Protein AF-A0A1X7UCL4-F1 (afdb_monomer)

Structure (mmCIF, N/CA/C/O backbone):
data_AF-A0A1X7UCL4-F1
#
_entry.id   AF-A0A1X7UCL4-F1
#
loop_
_atom_site.group_PDB
_atom_site.id
_atom_site.type_symbol
_atom_site.label_atom_id
_atom_site.label_alt_id
_atom_site.label_comp_id
_atom_site.label_asym_id
_atom_site.label_entity_id
_atom_site.label_seq_id
_atom_site.pdbx_PDB_ins_code
_atom_site.Cartn_x
_atom_site.Cartn_y
_atom_site.Cartn_z
_atom_site.occupancy
_atom_site.B_iso_or_equiv
_atom_site.auth_seq_id
_atom_site.auth_comp_id
_atom_site.auth_asym_id
_atom_site.auth_atom_id
_atom_site.pdbx_PDB_model_num
ATOM 1 N N . MET A 1 1 ? -9.781 -27.468 -53.531 1.00 42.19 1 MET A N 1
ATOM 2 C CA . MET A 1 1 ? -8.588 -27.253 -52.682 1.00 42.19 1 MET A CA 1
ATOM 3 C C . MET A 1 1 ? -8.145 -25.832 -52.987 1.00 42.19 1 MET A C 1
ATOM 5 O O . MET A 1 1 ? -8.004 -25.536 -54.157 1.00 42.19 1 MET A O 1
ATOM 9 N N . GLU A 1 2 ? -8.108 -24.863 -52.085 1.00 33.84 2 GLU A N 1
ATOM 10 C CA . GLU A 1 2 ? -7.738 -24.886 -50.672 1.00 33.84 2 GLU A CA 1
ATOM 11 C C . GLU A 1 2 ? -8.632 -23.912 -49.887 1.00 33.84 2 GLU A C 1
ATOM 13 O O . GLU A 1 2 ? -8.800 -22.755 -50.269 1.00 33.84 2 GLU A O 1
ATOM 18 N N . GLY A 1 3 ? -9.202 -24.381 -48.776 1.00 36.44 3 GLY A N 1
ATOM 19 C CA . GLY A 1 3 ? -9.757 -23.497 -47.760 1.00 36.44 3 GLY A CA 1
ATOM 20 C C . GLY A 1 3 ? -8.601 -22.910 -46.963 1.00 36.44 3 GLY A C 1
ATOM 21 O O . GLY A 1 3 ? -7.891 -23.644 -46.277 1.00 36.44 3 GLY A O 1
ATOM 22 N N . LYS A 1 4 ? -8.385 -21.597 -47.058 1.00 37.41 4 LYS A N 1
ATOM 23 C CA . LYS A 1 4 ? -7.458 -20.910 -46.158 1.00 37.41 4 LYS A CA 1
ATOM 24 C C . LYS A 1 4 ? -8.100 -20.855 -44.775 1.00 37.41 4 LYS A C 1
ATOM 26 O O . LYS A 1 4 ? -8.968 -20.027 -44.515 1.00 37.41 4 LYS A O 1
ATOM 31 N N . ALA A 1 5 ? -7.676 -21.776 -43.914 1.00 39.56 5 ALA A N 1
ATOM 32 C CA . ALA A 1 5 ? -7.917 -21.717 -42.484 1.00 39.56 5 ALA A CA 1
ATOM 33 C C . ALA A 1 5 ? -7.354 -20.390 -41.958 1.00 39.56 5 ALA A C 1
ATOM 35 O O . ALA A 1 5 ? -6.144 -20.155 -41.984 1.00 39.56 5 ALA A O 1
ATOM 36 N N . ASN A 1 6 ? -8.250 -19.508 -41.525 1.00 40.75 6 ASN A N 1
ATOM 37 C CA . ASN A 1 6 ? -7.895 -18.297 -40.807 1.00 40.75 6 ASN A CA 1
ATOM 38 C C . ASN A 1 6 ? -7.353 -18.757 -39.445 1.00 40.75 6 ASN A C 1
ATOM 40 O O . ASN A 1 6 ? -8.124 -19.161 -38.577 1.00 40.75 6 ASN A O 1
ATOM 44 N N . LYS A 1 7 ? -6.022 -18.815 -39.302 1.00 40.66 7 LYS A N 1
ATOM 45 C CA . LYS A 1 7 ? -5.361 -19.106 -38.025 1.00 40.66 7 LYS A CA 1
ATOM 46 C C . LYS A 1 7 ? -5.816 -18.046 -37.025 1.00 40.66 7 LYS A C 1
ATOM 48 O O . LYS A 1 7 ? -5.494 -16.872 -37.193 1.00 40.66 7 LYS A O 1
ATOM 53 N N . GLY A 1 8 ? -6.597 -18.472 -36.035 1.00 40.03 8 GLY A N 1
ATOM 54 C CA . GLY A 1 8 ? -7.017 -17.639 -34.920 1.00 40.03 8 GLY A CA 1
ATOM 55 C C . GLY A 1 8 ? -5.798 -17.000 -34.268 1.00 40.03 8 GLY A C 1
ATOM 56 O O . GLY A 1 8 ? -4.836 -17.682 -33.919 1.00 40.03 8 GLY A O 1
ATOM 57 N N . ASN A 1 9 ? -5.835 -15.676 -34.133 1.00 44.72 9 ASN A N 1
ATOM 58 C CA . ASN A 1 9 ? -4.972 -14.953 -33.210 1.00 44.72 9 ASN A CA 1
ATOM 59 C C . ASN A 1 9 ? -5.514 -15.177 -31.794 1.00 44.72 9 ASN A C 1
ATOM 61 O O . ASN A 1 9 ? -6.004 -14.244 -31.158 1.00 44.72 9 ASN A O 1
ATOM 65 N N . ASP A 1 10 ? -5.426 -16.411 -31.311 1.00 48.88 10 ASP A N 1
ATOM 66 C CA . ASP A 1 10 ? -5.610 -16.718 -29.899 1.00 48.88 10 ASP A CA 1
ATOM 67 C C . ASP A 1 10 ? -4.316 -16.294 -29.202 1.00 48.88 10 ASP A C 1
ATOM 69 O O . ASP A 1 10 ? -3.427 -17.094 -28.923 1.00 48.88 10 ASP A O 1
ATOM 73 N N . LYS A 1 11 ? -4.151 -14.976 -29.030 1.00 51.88 11 LYS A N 1
ATOM 74 C CA . LYS A 1 11 ? -3.138 -14.444 -28.121 1.00 51.88 11 LYS A CA 1
ATOM 75 C C . LYS A 1 11 ? -3.513 -14.964 -26.743 1.00 51.88 11 LYS A C 1
ATOM 77 O O . LYS A 1 11 ? -4.584 -14.624 -26.248 1.00 51.88 11 LYS A O 1
ATOM 82 N N . GLU A 1 12 ? -2.652 -15.823 -26.216 1.00 58.50 12 GLU A N 1
ATOM 83 C CA . GLU A 1 12 ? -2.774 -16.521 -24.942 1.00 58.50 12 GLU A CA 1
ATOM 84 C C . GLU A 1 12 ? -3.251 -15.536 -23.866 1.00 58.50 12 GLU A C 1
ATOM 86 O O . GLU A 1 12 ? -2.576 -14.558 -23.537 1.00 58.50 12 GLU A O 1
ATOM 91 N N . ILE A 1 13 ? -4.502 -15.715 -23.446 1.00 58.47 13 ILE A N 1
ATOM 92 C CA . ILE A 1 13 ? -5.116 -14.959 -22.359 1.00 58.47 13 ILE A CA 1
ATOM 93 C C . ILE A 1 13 ? -4.600 -15.613 -21.083 1.00 58.47 13 ILE A C 1
ATOM 95 O O . ILE A 1 13 ? -4.713 -16.834 -20.941 1.00 58.47 13 ILE A O 1
ATOM 99 N N . ASP A 1 14 ? -4.014 -14.832 -20.179 1.00 61.25 14 ASP A N 1
ATOM 100 C CA . ASP A 1 14 ? -3.536 -15.374 -18.913 1.00 61.25 14 ASP A CA 1
ATOM 101 C C . ASP A 1 14 ? -4.716 -15.883 -18.048 1.00 61.25 14 ASP A C 1
ATOM 103 O O . ASP A 1 14 ? -5.882 -15.570 -18.319 1.00 61.25 14 ASP A O 1
ATOM 107 N N . PRO A 1 15 ? -4.468 -16.679 -16.991 1.00 53.66 15 PRO A N 1
ATOM 108 C CA . PRO A 1 15 ? -5.531 -17.202 -16.126 1.00 53.66 15 PRO A CA 1
ATOM 109 C C . PRO A 1 15 ? -6.418 -16.128 -15.471 1.00 53.66 15 PRO A C 1
ATOM 111 O O . PRO A 1 15 ? -7.466 -16.461 -14.918 1.00 53.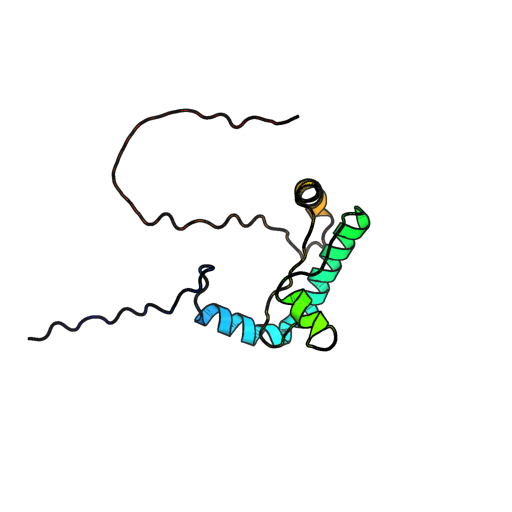66 15 PRO A O 1
ATOM 114 N N . PHE A 1 16 ? -6.008 -14.859 -15.529 1.00 59.09 16 PHE A N 1
ATOM 115 C CA . PHE A 1 16 ? -6.689 -13.701 -14.961 1.00 59.09 16 PHE A CA 1
ATOM 116 C C . PHE A 1 16 ? -7.432 -12.868 -16.017 1.00 59.09 16 PHE A C 1
ATOM 118 O O . PHE A 1 16 ? -8.082 -11.883 -15.671 1.00 59.09 16 PHE A O 1
ATOM 125 N N . GLY A 1 17 ? -7.414 -13.284 -17.287 1.00 59.41 17 GLY A N 1
ATOM 126 C CA . GLY A 1 17 ? -8.146 -12.625 -18.367 1.00 59.41 17 GLY A CA 1
ATOM 127 C C . GLY A 1 17 ? -7.368 -11.523 -19.088 1.00 59.41 17 GLY A C 1
ATOM 128 O O . GLY A 1 17 ? -7.949 -10.860 -19.949 1.00 59.41 17 GLY A O 1
ATOM 129 N N . THR A 1 18 ? -6.083 -11.330 -18.783 1.00 64.44 18 THR A N 1
ATOM 130 C CA . THR A 1 18 ? -5.251 -10.279 -19.388 1.00 64.44 18 THR A CA 1
ATOM 131 C C . THR A 1 18 ? -4.563 -10.813 -20.637 1.00 64.44 18 THR A C 1
ATOM 133 O O . THR A 1 18 ? -3.997 -11.908 -20.637 1.00 64.44 18 THR A O 1
ATOM 136 N N . LYS A 1 19 ? -4.581 -10.048 -21.735 1.00 73.69 19 LYS A N 1
ATOM 137 C CA . LYS A 1 19 ? -3.804 -10.425 -22.925 1.00 73.69 19 LYS A CA 1
ATOM 138 C C . LYS A 1 19 ? -2.333 -10.130 -22.665 1.00 73.69 19 LYS A C 1
ATOM 140 O O . LYS A 1 19 ? -1.995 -9.022 -22.259 1.00 73.69 19 LYS A O 1
ATOM 145 N N . GLU A 1 20 ? -1.434 -11.041 -23.026 1.00 68.81 20 GLU A N 1
ATOM 146 C CA . GLU A 1 20 ? 0.017 -10.828 -22.856 1.00 68.81 20 GLU A CA 1
ATOM 147 C C . GLU A 1 20 ? 0.542 -9.528 -23.497 1.00 68.81 20 GLU A C 1
ATOM 149 O O . GLU A 1 20 ? 1.464 -8.885 -22.996 1.00 68.81 20 GLU A O 1
ATOM 154 N N . SER A 1 21 ? -0.094 -9.055 -24.575 1.00 66.88 21 SER A N 1
ATOM 155 C CA . SER A 1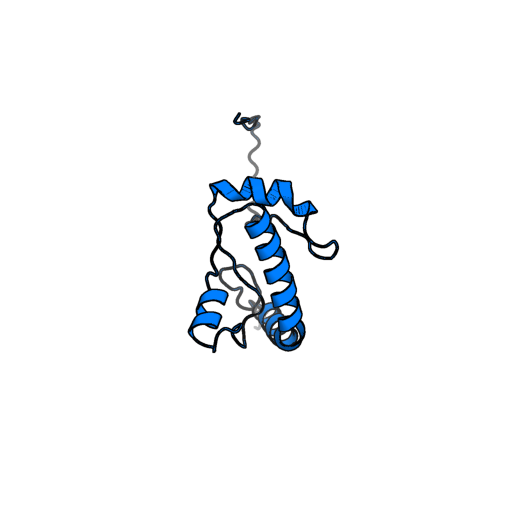 21 ? 0.245 -7.755 -25.164 1.00 66.88 21 SER A CA 1
ATOM 156 C C . SER A 1 21 ? -0.067 -6.557 -24.259 1.00 66.88 21 SER A C 1
ATOM 158 O O . SER A 1 21 ? 0.635 -5.557 -24.338 1.00 66.88 21 SER A O 1
ATOM 160 N N . GLU A 1 22 ? -1.101 -6.633 -23.421 1.00 73.88 22 GLU A N 1
ATOM 161 C CA . GLU A 1 22 ? -1.457 -5.579 -22.457 1.00 73.88 22 GLU A CA 1
ATOM 162 C C . GLU A 1 22 ? -0.472 -5.586 -21.286 1.00 73.88 22 GLU A C 1
ATOM 164 O O . GLU A 1 22 ? 0.060 -4.541 -20.918 1.00 73.88 22 GLU A O 1
ATOM 169 N N . LYS A 1 23 ? -0.122 -6.775 -20.787 1.00 69.69 23 LYS A N 1
ATOM 170 C CA . LYS A 1 23 ? 0.901 -6.954 -19.752 1.00 69.69 23 LYS A CA 1
ATOM 171 C C . LYS A 1 23 ? 2.258 -6.395 -20.176 1.00 69.69 23 LYS A C 1
ATOM 173 O O . LYS A 1 23 ? 2.902 -5.6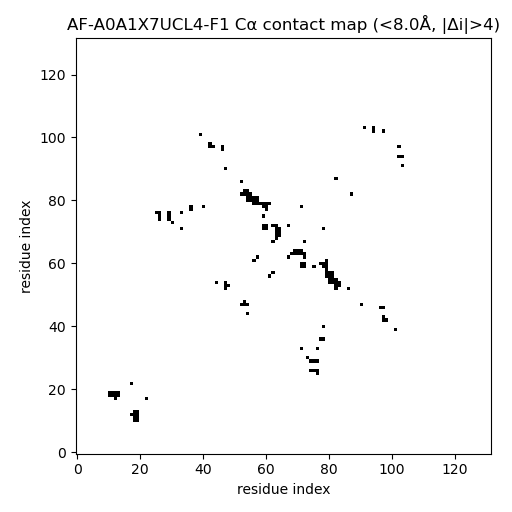74 -19.418 1.00 69.69 23 LYS A O 1
ATOM 178 N N . GLN A 1 24 ? 2.682 -6.662 -21.411 1.00 73.19 24 GLN A N 1
ATOM 179 C CA . GLN A 1 24 ? 3.952 -6.153 -21.928 1.00 73.19 24 GLN A CA 1
ATOM 180 C C . GLN A 1 24 ? 3.979 -4.617 -22.013 1.00 73.19 24 GLN A C 1
ATOM 182 O O . GLN A 1 24 ? 5.020 -4.018 -21.733 1.00 73.19 24 GLN A O 1
ATOM 187 N N . LEU A 1 25 ? 2.852 -3.985 -22.359 1.00 76.12 25 LEU A N 1
ATOM 188 C CA . LEU A 1 25 ? 2.710 -2.525 -22.353 1.00 76.12 25 LEU A CA 1
ATOM 189 C C . LEU A 1 25 ? 2.781 -1.967 -20.926 1.00 76.12 25 LEU A C 1
ATOM 191 O O . LEU A 1 25 ? 3.538 -1.031 -20.678 1.00 76.12 25 LEU A O 1
ATOM 195 N N . LEU A 1 26 ? 2.084 -2.596 -19.975 1.00 72.88 26 LEU A N 1
ATOM 196 C CA . LEU A 1 26 ? 2.118 -2.209 -18.560 1.00 72.88 26 LEU A CA 1
ATOM 197 C C . LEU A 1 26 ? 3.529 -2.316 -17.970 1.00 72.88 26 LEU A C 1
ATOM 199 O O . LEU A 1 26 ? 3.954 -1.439 -17.221 1.00 72.88 26 LEU A O 1
ATOM 203 N N . ILE A 1 27 ? 4.288 -3.348 -18.349 1.00 73.81 27 ILE A N 1
ATOM 204 C CA . ILE A 1 27 ? 5.690 -3.519 -17.944 1.00 73.81 27 ILE A CA 1
ATOM 205 C C . ILE A 1 27 ? 6.576 -2.411 -18.527 1.00 73.81 27 ILE A C 1
ATOM 207 O O . ILE A 1 27 ? 7.425 -1.873 -17.816 1.00 73.81 27 ILE A O 1
ATOM 211 N N . GLN A 1 28 ? 6.386 -2.045 -19.799 1.00 75.00 28 GLN A N 1
ATOM 212 C CA . GLN A 1 28 ? 7.148 -0.965 -20.436 1.00 75.00 28 GLN A CA 1
ATOM 213 C C . GLN A 1 28 ? 6.868 0.393 -19.781 1.00 75.00 28 GLN A C 1
ATOM 215 O O . GLN A 1 28 ? 7.799 1.147 -19.501 1.00 75.00 28 GLN A O 1
ATOM 220 N N . GLU A 1 29 ? 5.604 0.681 -19.474 1.00 76.44 29 GLU A N 1
ATOM 221 C CA . GLU A 1 29 ? 5.195 1.903 -18.777 1.00 76.44 29 GLU A CA 1
ATOM 222 C C . GLU A 1 29 ? 5.624 1.896 -17.298 1.00 76.44 29 GLU A C 1
ATOM 224 O O . GLU A 1 29 ? 5.881 2.940 -16.690 1.00 76.44 29 GLU A O 1
ATOM 229 N N . SER A 1 30 ? 5.779 0.701 -16.714 1.00 74.25 30 SER A N 1
ATOM 230 C CA . SER A 1 30 ? 6.040 0.525 -15.289 1.00 74.25 30 SER A CA 1
ATOM 231 C C . SER A 1 30 ? 7.297 1.239 -14.807 1.00 74.25 30 SER A C 1
ATOM 233 O O . SER A 1 30 ? 7.280 1.801 -13.713 1.00 74.25 30 SER A O 1
ATOM 235 N N . ALA A 1 31 ? 8.362 1.285 -15.609 1.00 74.88 31 ALA A N 1
ATOM 236 C CA . ALA A 1 31 ? 9.604 1.940 -15.202 1.00 74.88 31 ALA A CA 1
ATOM 237 C C . ALA A 1 31 ? 9.403 3.422 -14.832 1.00 74.88 31 ALA A C 1
ATOM 239 O O . ALA A 1 31 ? 9.990 3.886 -13.856 1.00 74.88 31 ALA A O 1
ATOM 240 N N . LEU A 1 32 ? 8.544 4.139 -15.565 1.00 83.06 32 LEU A N 1
ATOM 241 C CA . LEU A 1 32 ? 8.240 5.551 -15.312 1.00 83.06 32 LEU A CA 1
ATOM 242 C C . LEU A 1 32 ? 7.211 5.733 -14.192 1.00 83.06 32 LEU A C 1
ATOM 244 O O . LEU A 1 32 ? 7.279 6.705 -13.444 1.00 83.06 32 LEU A O 1
ATOM 248 N N . LEU A 1 33 ? 6.271 4.795 -14.060 1.00 87.56 33 LEU A N 1
ATOM 249 C CA . LEU A 1 33 ? 5.160 4.908 -13.114 1.00 87.56 33 LEU A CA 1
ATOM 250 C C . LEU A 1 33 ? 5.464 4.380 -11.709 1.00 87.56 33 LEU A C 1
ATOM 252 O O . LEU A 1 33 ? 4.705 4.639 -10.779 1.00 87.56 33 LEU A O 1
ATOM 256 N N . LYS A 1 34 ? 6.571 3.657 -11.516 1.00 88.56 34 LYS A N 1
ATOM 257 C CA . LYS A 1 34 ? 6.953 3.088 -10.212 1.00 88.56 34 LYS A CA 1
ATOM 258 C C . LYS A 1 34 ? 6.936 4.088 -9.051 1.00 88.56 34 LYS A C 1
ATOM 260 O O . LYS A 1 34 ? 6.342 3.739 -8.033 1.00 88.56 34 LYS A O 1
ATOM 265 N N . PRO A 1 35 ? 7.505 5.303 -9.165 1.00 89.75 35 PRO A N 1
ATOM 266 C CA . PRO A 1 35 ? 7.418 6.288 -8.088 1.00 89.75 35 PRO A CA 1
ATOM 267 C C . PRO A 1 35 ? 5.967 6.630 -7.721 1.00 89.75 35 PRO A C 1
ATOM 269 O O . PRO A 1 35 ? 5.612 6.597 -6.547 1.00 89.75 35 PRO A O 1
ATOM 272 N N . TYR A 1 36 ? 5.101 6.834 -8.717 1.00 90.88 36 TYR A N 1
ATOM 273 C CA . TYR A 1 36 ? 3.681 7.121 -8.495 1.00 90.88 36 TYR A CA 1
ATOM 274 C C . TYR A 1 36 ? 2.938 5.958 -7.827 1.00 90.88 36 TYR A C 1
ATOM 276 O O . TYR A 1 36 ? 2.066 6.182 -6.992 1.00 90.88 36 TYR A O 1
ATOM 284 N N . ARG A 1 37 ? 3.297 4.704 -8.122 1.00 91.44 37 ARG A N 1
ATOM 285 C CA . ARG A 1 37 ? 2.714 3.539 -7.430 1.00 91.44 37 ARG A CA 1
ATOM 286 C C . ARG A 1 37 ? 3.067 3.514 -5.951 1.00 91.44 37 ARG A C 1
ATOM 288 O O . ARG A 1 37 ? 2.204 3.222 -5.132 1.00 91.44 37 ARG A O 1
ATOM 295 N N . VAL A 1 38 ? 4.303 3.877 -5.611 1.00 92.62 38 VAL A N 1
ATOM 296 C CA . VAL A 1 38 ? 4.726 4.008 -4.211 1.00 92.62 38 VAL A CA 1
ATOM 297 C C . VAL A 1 38 ? 3.935 5.117 -3.511 1.00 92.62 38 VAL A C 1
ATOM 299 O O . VAL A 1 38 ? 3.531 4.934 -2.365 1.00 92.62 38 VAL A O 1
ATOM 302 N N . GLU A 1 39 ? 3.646 6.230 -4.191 1.00 94.25 39 GLU A N 1
ATOM 303 C CA . GLU A 1 39 ? 2.794 7.300 -3.648 1.00 94.25 39 GLU A CA 1
ATOM 304 C C . GLU A 1 39 ? 1.352 6.830 -3.403 1.00 94.25 39 GLU A C 1
ATOM 306 O O . GLU A 1 39 ? 0.802 7.068 -2.324 1.00 94.25 39 GLU A O 1
ATOM 311 N N . VAL A 1 40 ? 0.754 6.113 -4.361 1.00 95.44 40 VAL A N 1
ATOM 312 C CA . VAL A 1 40 ? -0.586 5.523 -4.206 1.00 95.44 40 VAL A CA 1
ATOM 313 C C . VAL A 1 40 ? -0.606 4.525 -3.048 1.00 95.44 40 VAL A C 1
ATOM 315 O O . VAL A 1 40 ? -1.477 4.600 -2.180 1.00 95.44 40 VAL A O 1
ATOM 318 N N . PHE A 1 41 ? 0.385 3.637 -2.983 1.00 96.19 41 PHE A N 1
ATOM 319 C CA . PHE A 1 41 ? 0.531 2.665 -1.905 1.00 96.19 41 PHE A CA 1
ATOM 320 C C . PHE A 1 41 ? 0.643 3.353 -0.537 1.00 96.19 41 PHE A C 1
ATOM 322 O O . PHE A 1 41 ? -0.066 2.993 0.403 1.00 96.19 41 PHE A O 1
ATOM 329 N N . ALA A 1 42 ? 1.469 4.399 -0.428 1.00 96.69 42 ALA A N 1
ATOM 330 C CA . ALA A 1 42 ? 1.616 5.179 0.7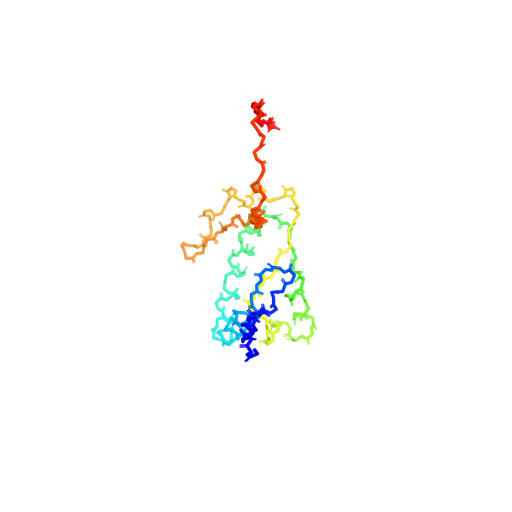96 1.00 96.69 42 ALA A CA 1
ATOM 331 C C . ALA A 1 42 ? 0.300 5.855 1.216 1.00 96.69 42 ALA A C 1
ATOM 333 O O . ALA A 1 42 ? -0.029 5.871 2.403 1.00 96.69 42 ALA A O 1
ATOM 334 N N . ALA A 1 43 ? -0.483 6.377 0.268 1.00 97.56 43 ALA A N 1
ATOM 335 C CA . ALA A 1 43 ? -1.788 6.967 0.558 1.00 97.56 43 ALA A CA 1
ATOM 336 C C . ALA A 1 43 ? -2.779 5.936 1.127 1.00 97.56 43 ALA A C 1
ATOM 338 O O . ALA A 1 43 ? -3.459 6.217 2.118 1.00 97.56 43 ALA A O 1
ATOM 339 N N . VAL A 1 44 ? -2.818 4.729 0.554 1.00 97.44 44 VAL A N 1
ATOM 340 C CA . VAL A 1 44 ? -3.654 3.628 1.054 1.00 97.44 44 VAL A CA 1
ATOM 341 C C . VAL A 1 44 ? -3.196 3.190 2.447 1.00 97.44 44 VAL A C 1
ATOM 343 O O . VAL A 1 44 ? -4.015 3.106 3.361 1.00 97.44 44 VAL A O 1
ATOM 346 N N . VAL A 1 45 ? -1.893 2.998 2.661 1.00 97.94 45 VAL A N 1
ATOM 347 C CA . VAL A 1 45 ? -1.332 2.647 3.977 1.00 97.94 45 VAL A CA 1
ATOM 348 C C . VAL A 1 45 ? -1.651 3.709 5.031 1.00 97.94 45 VAL A C 1
ATOM 350 O O . VAL A 1 45 ? -2.043 3.371 6.147 1.00 97.94 45 VAL A O 1
ATOM 353 N N . ASN A 1 46 ? -1.542 4.994 4.689 1.00 98.31 46 ASN A N 1
ATOM 354 C CA . ASN A 1 46 ? -1.889 6.087 5.596 1.00 98.31 46 ASN A CA 1
ATOM 355 C C . ASN A 1 46 ? -3.368 6.049 5.993 1.00 98.31 46 ASN A C 1
ATOM 357 O O . ASN A 1 46 ? -3.693 6.229 7.171 1.00 98.31 46 ASN A O 1
ATOM 361 N N . LEU A 1 47 ? -4.260 5.760 5.041 1.00 97.81 47 LEU A N 1
ATOM 362 C CA . LEU A 1 47 ? -5.675 5.553 5.321 1.00 97.81 47 LEU A CA 1
ATOM 363 C C . LEU A 1 47 ? -5.875 4.384 6.300 1.00 97.81 47 LEU A C 1
ATOM 365 O O . LEU A 1 47 ? -6.508 4.577 7.341 1.00 97.81 47 LEU A O 1
ATOM 369 N N . LEU A 1 48 ? -5.300 3.211 6.023 1.00 98.31 48 LEU A N 1
ATOM 370 C CA . LEU A 1 48 ? -5.422 2.025 6.883 1.00 98.31 48 LEU A CA 1
ATOM 371 C C . LEU A 1 48 ? -4.884 2.280 8.299 1.00 98.31 48 LEU A C 1
ATOM 373 O O . LEU A 1 48 ? -5.572 1.999 9.283 1.00 98.31 48 LEU A O 1
ATOM 377 N N . ASN A 1 49 ? -3.713 2.914 8.410 1.00 98.38 49 ASN A N 1
ATOM 378 C CA . ASN A 1 49 ? -3.104 3.288 9.687 1.00 98.38 49 ASN A CA 1
ATOM 379 C C . ASN A 1 49 ? -3.983 4.262 10.482 1.00 98.38 49 ASN A C 1
ATOM 381 O O . ASN A 1 49 ? -4.140 4.097 11.692 1.00 98.38 49 ASN A O 1
ATOM 385 N N . SER A 1 50 ? -4.606 5.246 9.820 1.00 98.00 50 SER A N 1
ATOM 386 C CA . SER A 1 50 ? -5.507 6.204 10.482 1.00 98.00 50 SER A CA 1
ATOM 387 C C . SER A 1 50 ? -6.735 5.536 11.113 1.00 98.00 50 SER A C 1
ATOM 389 O O . SER A 1 50 ? -7.275 6.031 12.103 1.00 98.00 50 SER A O 1
ATOM 391 N N . MET A 1 51 ? -7.151 4.391 10.566 1.00 97.69 51 MET A N 1
ATOM 392 C CA . MET A 1 51 ? -8.260 3.576 11.065 1.00 97.69 51 MET A CA 1
ATOM 393 C C . MET A 1 51 ? -7.800 2.456 12.006 1.00 97.69 51 MET A C 1
ATOM 395 O O . MET A 1 51 ? -8.642 1.740 12.539 1.00 97.69 51 MET A O 1
ATOM 399 N N . LYS A 1 52 ? -6.484 2.311 12.231 1.00 97.94 52 LYS A N 1
ATOM 400 C CA . LYS A 1 52 ? -5.864 1.205 12.981 1.00 97.94 52 LYS A CA 1
ATOM 401 C C . LYS A 1 52 ? -6.188 -0.182 12.404 1.00 97.94 52 LYS A C 1
ATOM 403 O O . LYS A 1 52 ? -6.225 -1.161 13.147 1.00 97.94 52 LYS A O 1
ATOM 408 N N . ILE A 1 53 ? -6.403 -0.263 11.091 1.00 98.25 53 ILE A N 1
ATOM 409 C CA . ILE A 1 53 ? -6.634 -1.526 10.382 1.00 98.25 53 ILE A CA 1
ATOM 410 C C . ILE A 1 53 ? -5.295 -2.236 10.191 1.00 98.25 53 ILE A C 1
ATOM 412 O O . ILE A 1 53 ? -4.302 -1.615 9.804 1.00 98.25 53 ILE A O 1
ATOM 416 N N . LYS A 1 54 ? -5.262 -3.540 10.479 1.00 97.94 54 LYS A N 1
ATOM 417 C CA . LYS A 1 54 ? -4.071 -4.366 10.254 1.00 97.94 54 LYS A CA 1
ATOM 418 C C . LYS A 1 54 ? -3.905 -4.617 8.760 1.00 97.94 54 LYS A C 1
ATOM 420 O O . LYS A 1 54 ? -4.864 -4.971 8.081 1.00 97.94 54 LYS A O 1
ATOM 425 N N . TRP A 1 55 ? -2.678 -4.482 8.279 1.00 98.19 55 TRP A N 1
ATOM 426 C CA . TRP A 1 55 ? -2.339 -4.704 6.881 1.00 98.19 55 TRP A CA 1
ATOM 427 C C . TRP A 1 55 ? -0.944 -5.311 6.743 1.00 98.19 55 TRP A C 1
ATOM 429 O O . TRP A 1 55 ? -0.129 -5.239 7.666 1.00 98.19 55 TRP A O 1
ATOM 439 N N . TRP A 1 56 ? -0.674 -5.916 5.591 1.00 98.25 56 TRP A N 1
ATOM 440 C CA . TRP A 1 56 ? 0.641 -6.435 5.219 1.00 98.25 56 TRP A CA 1
ATOM 441 C C . TRP A 1 56 ? 0.842 -6.319 3.707 1.00 98.25 56 TRP A C 1
ATOM 443 O O . TRP A 1 56 ? -0.123 -6.298 2.949 1.00 98.25 56 TRP A O 1
ATOM 453 N N . ILE A 1 57 ? 2.093 -6.249 3.256 1.00 97.50 57 ILE A N 1
ATOM 454 C CA . ILE A 1 57 ? 2.413 -6.434 1.833 1.00 97.50 57 ILE A CA 1
ATOM 455 C C . ILE A 1 57 ? 2.218 -7.905 1.456 1.00 97.50 57 ILE A C 1
ATOM 457 O O . ILE A 1 57 ? 2.581 -8.786 2.241 1.00 97.50 57 ILE A O 1
ATOM 461 N N . SER A 1 58 ? 1.670 -8.181 0.274 1.00 96.94 58 SER A N 1
ATOM 462 C CA . SER A 1 58 ? 1.427 -9.548 -0.207 1.00 96.94 58 SER A CA 1
ATOM 463 C C . SER A 1 58 ? 2.002 -9.786 -1.607 1.00 96.94 58 SER A C 1
ATOM 465 O O . SER A 1 58 ? 2.621 -8.896 -2.190 1.00 96.94 58 SER A O 1
ATOM 467 N N . ASP A 1 59 ? 1.885 -11.026 -2.086 1.00 95.25 59 ASP A N 1
ATOM 468 C CA . ASP A 1 59 ? 2.118 -11.434 -3.478 1.00 95.25 59 ASP A CA 1
ATOM 469 C C . ASP A 1 59 ? 3.424 -10.898 -4.106 1.00 95.25 59 ASP A C 1
ATOM 471 O O . ASP A 1 59 ? 4.513 -11.067 -3.533 1.00 95.25 59 ASP A O 1
ATOM 475 N N . GLY A 1 60 ? 3.345 -10.286 -5.294 1.00 94.44 60 GLY A N 1
ATOM 476 C CA . GLY A 1 60 ? 4.498 -9.760 -6.033 1.00 94.44 60 GLY A CA 1
ATOM 477 C C . GLY A 1 60 ? 5.223 -8.654 -5.270 1.00 94.44 60 GLY A C 1
ATOM 478 O O . GLY A 1 60 ? 6.459 -8.585 -5.270 1.00 94.44 60 GLY A O 1
ATOM 479 N N . THR A 1 61 ? 4.466 -7.874 -4.497 1.00 96.19 61 THR A N 1
ATOM 480 C CA . THR A 1 61 ? 4.987 -6.772 -3.681 1.00 96.19 61 THR A CA 1
ATOM 481 C C . THR A 1 61 ? 5.854 -7.261 -2.525 1.00 96.19 61 THR A C 1
ATOM 483 O O . THR A 1 61 ? 6.968 -6.763 -2.333 1.00 96.19 61 THR A O 1
ATOM 486 N N . LEU A 1 62 ? 5.404 -8.279 -1.784 1.00 97.31 62 LEU A N 1
ATOM 487 C CA . LEU A 1 62 ? 6.198 -8.909 -0.724 1.00 97.31 62 LEU A CA 1
ATOM 488 C C . LEU A 1 62 ? 7.456 -9.576 -1.292 1.00 97.31 62 LEU A C 1
ATOM 490 O O . LEU A 1 62 ? 8.548 -9.423 -0.738 1.00 97.31 62 LEU A O 1
ATOM 494 N N . LEU A 1 63 ? 7.325 -10.284 -2.418 1.00 96.56 63 LEU A N 1
ATOM 495 C CA . LEU A 1 63 ? 8.460 -10.933 -3.072 1.00 96.56 63 LEU A CA 1
ATOM 496 C C . LEU A 1 63 ? 9.504 -9.913 -3.548 1.00 96.56 63 LEU A C 1
ATOM 498 O O . LEU A 1 63 ? 10.704 -10.146 -3.385 1.00 96.56 63 LEU A O 1
ATOM 502 N N . GLY A 1 64 ? 9.066 -8.793 -4.126 1.00 94.88 64 GLY A N 1
ATOM 503 C CA . GLY A 1 64 ? 9.936 -7.686 -4.516 1.00 94.88 64 GLY A CA 1
ATOM 504 C C . GLY A 1 64 ? 10.675 -7.102 -3.322 1.00 94.88 64 GLY A C 1
ATOM 505 O O . GLY A 1 64 ? 11.904 -7.005 -3.346 1.00 94.88 64 GLY A O 1
ATOM 506 N N . TRP A 1 65 ? 9.948 -6.821 -2.239 1.00 95.75 65 TRP A N 1
ATOM 507 C CA . TRP A 1 65 ? 10.545 -6.295 -1.019 1.00 95.75 65 TRP A CA 1
ATOM 508 C C . TRP A 1 65 ? 11.649 -7.215 -0.474 1.00 95.75 65 TRP A C 1
ATOM 510 O O . TRP A 1 65 ? 12.753 -6.754 -0.179 1.00 95.75 65 TRP A O 1
ATOM 520 N N . TYR A 1 66 ? 11.380 -8.523 -0.409 1.00 97.06 66 TYR A N 1
ATOM 521 C CA . TYR A 1 66 ? 12.315 -9.517 0.121 1.00 97.06 66 TYR A CA 1
ATOM 522 C C . TYR A 1 66 ? 13.528 -9.758 -0.790 1.00 97.06 66 TYR A C 1
ATOM 524 O O . TYR A 1 66 ? 14.658 -9.845 -0.315 1.00 97.06 66 TYR A O 1
ATOM 532 N N . ARG A 1 67 ? 13.307 -9.882 -2.105 1.00 96.50 67 ARG A N 1
ATOM 533 C CA . ARG A 1 67 ? 14.334 -10.332 -3.061 1.00 96.50 67 ARG A CA 1
ATOM 534 C C . ARG A 1 67 ? 15.112 -9.194 -3.717 1.00 96.50 67 ARG A C 1
ATOM 536 O O . ARG A 1 67 ? 16.237 -9.413 -4.155 1.00 96.50 67 ARG A O 1
ATOM 543 N N . ASN A 1 68 ? 14.522 -8.006 -3.826 1.00 91.88 68 ASN A N 1
ATOM 544 C CA . ASN A 1 68 ? 15.042 -6.907 -4.637 1.00 91.88 68 ASN A CA 1
ATOM 545 C C . ASN A 1 68 ? 15.330 -5.656 -3.796 1.00 91.88 68 ASN A C 1
ATOM 547 O O . ASN A 1 68 ? 14.874 -4.567 -4.134 1.00 91.88 68 ASN A O 1
ATOM 551 N N . ASN A 1 69 ? 16.065 -5.802 -2.688 1.00 92.44 69 ASN A N 1
ATOM 552 C CA . ASN A 1 69 ? 16.473 -4.690 -1.817 1.00 92.44 69 ASN A CA 1
ATOM 553 C C . ASN A 1 69 ? 15.313 -3.738 -1.470 1.00 92.44 69 ASN A C 1
ATOM 555 O O . ASN A 1 69 ? 15.440 -2.526 -1.630 1.00 92.44 69 ASN A O 1
ATOM 559 N N . GLN A 1 70 ? 14.182 -4.288 -1.013 1.00 92.19 70 GLN A N 1
ATOM 560 C CA . GLN A 1 70 ? 13.034 -3.502 -0.543 1.00 92.19 70 GLN A CA 1
ATOM 561 C C . GLN A 1 70 ? 12.378 -2.662 -1.656 1.00 92.19 70 GLN A C 1
ATOM 563 O O . GLN A 1 70 ? 11.910 -1.553 -1.409 1.00 92.19 70 GLN A O 1
ATOM 568 N N . SER A 1 71 ? 12.331 -3.183 -2.889 1.00 91.25 71 SER A N 1
ATOM 569 C CA . SER A 1 71 ? 11.766 -2.475 -4.048 1.00 91.25 71 SER A CA 1
ATOM 570 C C . SER A 1 71 ? 10.838 -3.339 -4.908 1.00 91.25 71 SER A C 1
ATOM 572 O O . SER A 1 71 ? 10.888 -4.568 -4.876 1.00 91.25 71 SER A O 1
ATOM 574 N N . ILE A 1 72 ? 9.994 -2.681 -5.709 1.00 91.56 72 ILE A N 1
ATOM 575 C CA . ILE A 1 72 ? 9.080 -3.331 -6.662 1.00 91.56 72 ILE A CA 1
ATOM 576 C C . ILE A 1 72 ? 9.893 -4.107 -7.707 1.00 91.56 72 ILE A C 1
ATOM 578 O O . ILE A 1 72 ? 10.865 -3.579 -8.266 1.00 91.56 72 ILE A O 1
ATOM 582 N N . LEU A 1 73 ? 9.475 -5.337 -8.021 1.00 91.31 73 LEU A N 1
ATOM 583 C CA . LEU A 1 73 ? 10.141 -6.166 -9.028 1.00 91.31 73 LEU A CA 1
ATOM 584 C C . LEU A 1 73 ? 10.227 -5.434 -10.385 1.00 91.31 73 LEU A C 1
ATOM 586 O O . LEU A 1 73 ? 9.313 -4.697 -10.760 1.00 91.31 73 LEU A O 1
ATOM 590 N N . PRO A 1 74 ? 11.320 -5.588 -11.158 1.00 87.81 74 PRO A N 1
ATOM 591 C CA . PRO A 1 74 ? 11.516 -4.867 -12.421 1.00 87.81 74 PRO A CA 1
ATOM 592 C C . PRO A 1 74 ? 10.356 -4.995 -13.416 1.00 87.81 74 PRO A C 1
ATOM 594 O O . PRO A 1 74 ? 9.993 -4.007 -14.042 1.00 87.81 74 PRO A O 1
ATOM 597 N N . TYR A 1 75 ? 9.772 -6.187 -13.497 1.00 85.50 75 TYR A N 1
ATOM 598 C CA . TYR A 1 75 ? 8.704 -6.588 -14.418 1.00 85.50 75 TYR A CA 1
ATOM 599 C C . TYR A 1 75 ? 7.304 -6.537 -13.797 1.00 85.50 75 TYR A C 1
ATOM 601 O O . TYR A 1 75 ? 6.365 -7.080 -14.366 1.00 85.50 75 TYR A O 1
ATOM 609 N N . ASP A 1 76 ? 7.175 -5.922 -12.627 1.00 88.62 76 ASP A N 1
ATOM 610 C CA . ASP A 1 76 ? 5.914 -5.817 -11.908 1.00 88.62 76 ASP A CA 1
ATOM 611 C C . ASP A 1 76 ? 5.327 -4.413 -12.075 1.00 88.62 76 ASP A C 1
ATOM 613 O O . ASP A 1 76 ? 6.070 -3.430 -12.234 1.00 88.62 76 ASP A O 1
ATOM 617 N N . TYR A 1 77 ? 4.004 -4.322 -12.149 1.00 87.75 77 TYR A N 1
ATOM 618 C CA . TYR A 1 77 ? 3.291 -3.115 -12.583 1.00 87.75 77 TYR A CA 1
ATOM 619 C C . TYR A 1 77 ? 2.117 -2.733 -11.681 1.00 87.75 77 TYR A C 1
ATOM 621 O O . TYR A 1 77 ? 1.453 -1.729 -11.952 1.00 87.75 77 TYR A O 1
ATOM 629 N N . ASP A 1 78 ? 1.894 -3.463 -10.601 1.00 90.88 78 ASP A N 1
ATOM 630 C CA . ASP A 1 78 ? 0.953 -3.146 -9.539 1.00 90.88 78 ASP A CA 1
ATOM 631 C C . ASP A 1 78 ? 1.636 -3.274 -8.167 1.00 90.88 78 ASP A C 1
ATOM 633 O O . ASP A 1 78 ? 2.861 -3.402 -8.059 1.00 90.88 78 ASP A O 1
ATOM 637 N N . MET A 1 79 ? 0.853 -3.046 -7.114 1.00 93.81 79 MET A N 1
ATOM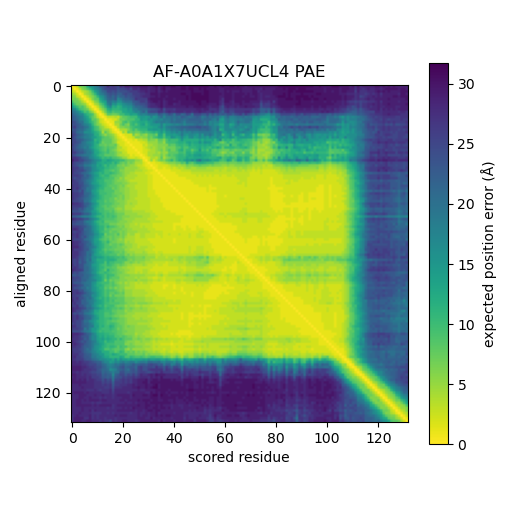 638 C CA . MET A 1 79 ? 1.266 -3.283 -5.740 1.00 93.81 79 MET A CA 1
ATOM 639 C C . MET A 1 79 ? 0.103 -3.884 -4.958 1.00 93.81 79 MET A C 1
ATOM 641 O O . MET A 1 79 ? -1.027 -3.405 -5.062 1.00 93.81 79 MET A O 1
ATOM 645 N N . ASP A 1 80 ? 0.410 -4.859 -4.112 1.00 95.50 80 ASP A N 1
ATOM 646 C CA . ASP A 1 80 ? -0.558 -5.657 -3.375 1.00 95.50 80 ASP A CA 1
ATOM 647 C C . ASP A 1 80 ? -0.482 -5.359 -1.880 1.00 95.50 80 ASP A C 1
ATOM 649 O O . ASP A 1 80 ? 0.595 -5.309 -1.267 1.00 95.50 80 ASP A O 1
ATOM 653 N N . ILE A 1 81 ? -1.657 -5.185 -1.280 1.00 97.00 81 ILE A N 1
ATOM 654 C CA . ILE A 1 81 ? -1.828 -5.020 0.158 1.00 97.00 81 ILE A CA 1
ATOM 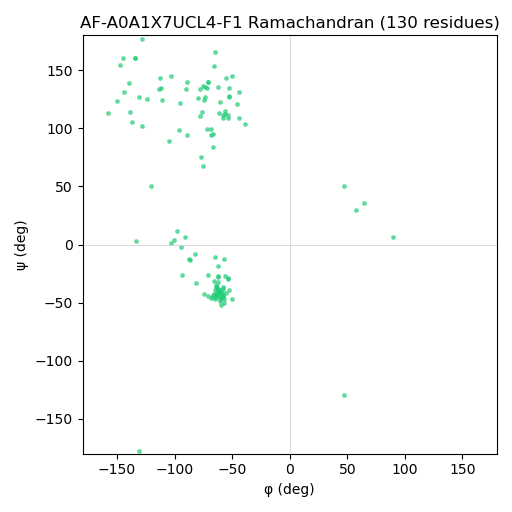655 C C . ILE A 1 81 ? -2.927 -5.955 0.654 1.00 97.00 81 ILE A C 1
ATOM 657 O O . ILE A 1 81 ? -4.048 -5.956 0.149 1.00 97.00 81 ILE A O 1
ATOM 661 N N . GLY A 1 82 ? -2.599 -6.743 1.672 1.00 96.62 82 GLY A N 1
ATOM 662 C CA . GLY A 1 82 ? -3.547 -7.577 2.392 1.00 96.62 82 GLY A CA 1
ATOM 663 C C . GLY A 1 82 ? -4.170 -6.821 3.561 1.00 96.62 82 GLY A C 1
ATOM 664 O O . GLY A 1 82 ? -3.481 -6.096 4.281 1.00 96.62 82 GLY A O 1
ATOM 665 N N . VAL A 1 83 ? -5.469 -7.029 3.763 1.00 97.38 83 VAL A N 1
ATOM 666 C CA . VAL A 1 83 ? -6.235 -6.618 4.948 1.00 97.38 83 VAL A CA 1
ATOM 667 C C . VAL A 1 83 ? -7.108 -7.788 5.401 1.00 97.38 83 VAL A C 1
ATOM 669 O O . VAL A 1 83 ? -7.361 -8.714 4.630 1.00 97.38 83 VAL A O 1
ATOM 672 N N . ILE A 1 84 ? -7.570 -7.764 6.649 1.00 97.19 84 ILE A N 1
ATOM 673 C CA . ILE A 1 84 ? -8.544 -8.749 7.134 1.00 97.19 84 ILE A CA 1
ATOM 674 C C . ILE A 1 84 ? -9.904 -8.472 6.480 1.00 97.19 84 ILE A C 1
ATOM 676 O O . ILE A 1 84 ? -10.302 -7.318 6.338 1.00 97.19 84 ILE A O 1
ATOM 680 N N . GLU A 1 85 ? -10.620 -9.525 6.085 1.00 95.81 85 GLU A N 1
ATOM 681 C CA . GLU A 1 85 ? -11.912 -9.414 5.391 1.00 95.81 85 GLU A CA 1
ATOM 682 C C . GLU A 1 85 ? -12.936 -8.581 6.179 1.00 95.81 85 GLU A C 1
ATOM 684 O O . GLU A 1 85 ? -13.583 -7.696 5.615 1.00 95.81 85 GLU A O 1
ATOM 689 N N . ASP A 1 86 ? -12.996 -8.782 7.497 1.00 97.19 86 ASP A N 1
ATOM 690 C CA . ASP A 1 86 ? -13.870 -8.042 8.415 1.00 97.19 86 ASP A CA 1
ATOM 691 C C . ASP A 1 86 ? -13.660 -6.515 8.350 1.00 97.19 86 ASP A C 1
ATOM 693 O O . ASP A 1 86 ? -14.587 -5.737 8.589 1.00 97.19 86 ASP A O 1
ATOM 697 N N . ASP A 1 87 ? -12.460 -6.065 7.970 1.00 97.25 87 ASP A N 1
ATOM 698 C CA . ASP A 1 87 ? -12.097 -4.650 7.891 1.00 97.25 87 ASP A CA 1
ATOM 699 C C . ASP A 1 87 ? -12.467 -4.003 6.537 1.00 97.25 87 ASP A C 1
ATOM 701 O O . ASP A 1 87 ? -12.505 -2.771 6.426 1.00 97.25 87 ASP A O 1
ATOM 705 N N . ILE A 1 88 ? -12.805 -4.785 5.501 1.00 94.19 88 ILE A N 1
ATOM 706 C CA . ILE A 1 88 ? -13.061 -4.278 4.136 1.00 94.19 88 ILE A CA 1
ATOM 707 C C . ILE A 1 88 ? -14.196 -3.246 4.114 1.00 94.19 88 ILE A C 1
ATOM 709 O O . ILE A 1 88 ? -14.101 -2.213 3.445 1.00 94.19 88 ILE A O 1
ATOM 713 N N . GLN A 1 89 ? -15.268 -3.478 4.876 1.00 95.25 89 GLN A N 1
ATOM 714 C CA . GLN A 1 89 ? -16.397 -2.543 4.941 1.00 95.25 89 GLN A CA 1
ATOM 715 C C . GLN A 1 89 ? -15.992 -1.192 5.541 1.00 95.25 89 GLN A C 1
ATOM 717 O O . GLN A 1 89 ? -16.467 -0.143 5.093 1.00 95.25 89 GLN A O 1
ATOM 722 N N . ALA A 1 90 ? -15.100 -1.195 6.534 1.00 96.81 90 ALA A N 1
ATOM 723 C CA . ALA A 1 90 ? -14.577 0.030 7.123 1.00 96.81 90 ALA A CA 1
ATOM 724 C C . ALA A 1 90 ? -13.723 0.801 6.108 1.00 96.81 90 ALA A C 1
ATOM 726 O O . ALA A 1 90 ? -13.915 2.012 5.954 1.00 96.81 90 ALA A O 1
ATOM 727 N N . VAL A 1 91 ? -12.861 0.106 5.358 1.00 96.31 91 VAL A N 1
ATOM 728 C CA . VAL A 1 91 ? -12.070 0.702 4.268 1.00 96.31 91 VAL A CA 1
ATOM 729 C C . VAL A 1 91 ? -12.986 1.350 3.231 1.00 96.31 91 VAL A C 1
ATOM 731 O O . VAL A 1 91 ? -12.835 2.534 2.923 1.00 96.31 91 VAL A O 1
ATOM 734 N N . TRP A 1 92 ? -14.002 0.623 2.757 1.00 95.69 92 TRP A N 1
ATOM 735 C CA . TRP A 1 92 ? -14.918 1.122 1.733 1.00 95.69 92 TRP A CA 1
ATOM 736 C C . TRP A 1 92 ? -15.684 2.370 2.182 1.00 95.69 92 TRP A C 1
ATOM 738 O O . TRP A 1 92 ? -15.777 3.351 1.438 1.00 95.69 92 TRP A O 1
ATOM 748 N N . LYS A 1 93 ? -16.202 2.382 3.417 1.00 96.69 93 LYS A N 1
ATOM 749 C CA . LYS A 1 93 ? -16.908 3.543 3.992 1.00 96.69 93 LYS A CA 1
ATOM 75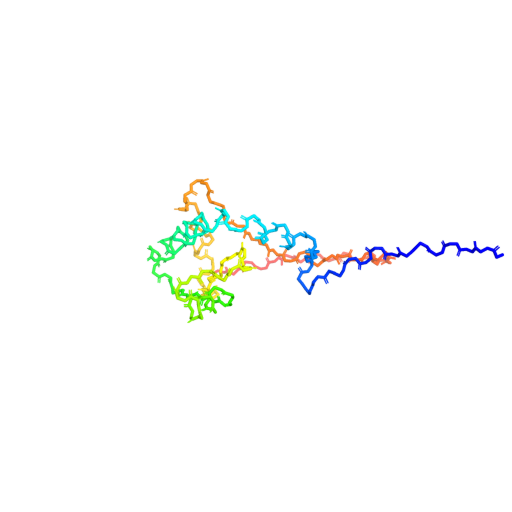0 C C . LYS A 1 93 ? -16.011 4.778 4.118 1.00 96.69 93 LYS A C 1
ATOM 752 O O . LYS A 1 93 ? -16.509 5.897 4.036 1.00 96.69 93 LYS A O 1
ATOM 757 N N . ASN A 1 94 ? -14.703 4.588 4.277 1.00 97.06 94 ASN A N 1
ATOM 758 C CA . ASN A 1 94 ? -13.731 5.662 4.481 1.00 97.06 94 ASN A CA 1
ATOM 759 C C . ASN A 1 94 ? -12.938 6.043 3.220 1.00 97.06 94 ASN A C 1
ATOM 761 O O . ASN A 1 94 ? -12.089 6.927 3.301 1.00 97.06 94 ASN A O 1
ATOM 765 N N . ARG A 1 95 ? -13.230 5.451 2.053 1.00 95.69 95 ARG A N 1
ATOM 766 C CA . ARG A 1 95 ? -12.505 5.702 0.790 1.00 95.69 95 ARG A CA 1
ATOM 767 C C . ARG A 1 95 ? -12.414 7.179 0.386 1.00 95.69 95 ARG A C 1
ATOM 769 O O . ARG A 1 95 ? -11.429 7.584 -0.210 1.00 95.69 95 ARG A O 1
ATOM 776 N N . ALA A 1 96 ? -13.394 8.000 0.770 1.00 95.62 96 ALA A N 1
ATOM 777 C CA . ALA A 1 96 ? -13.394 9.443 0.511 1.00 95.62 96 ALA A CA 1
ATOM 778 C C . ALA A 1 96 ? -12.269 10.213 1.238 1.00 95.62 96 ALA A C 1
ATOM 780 O O . ALA A 1 96 ? -12.064 11.389 0.964 1.00 95.62 96 ALA A O 1
ATOM 781 N N . LYS A 1 97 ? -11.559 9.571 2.178 1.00 96.50 97 LYS A N 1
ATOM 782 C CA . LYS A 1 97 ? -10.373 10.125 2.849 1.00 96.50 97 LYS A CA 1
ATOM 783 C C . LYS A 1 97 ? -9.085 9.958 2.034 1.00 96.50 97 LYS A C 1
ATOM 785 O O . LYS A 1 97 ? -8.054 10.483 2.446 1.00 96.50 97 LYS A O 1
ATOM 790 N N . LEU A 1 98 ? -9.119 9.211 0.928 1.00 96.62 98 LEU A N 1
ATOM 791 C CA . LEU A 1 98 ? -7.998 9.158 -0.007 1.00 96.62 98 LEU A CA 1
ATOM 792 C C . LEU A 1 98 ? -7.803 10.528 -0.683 1.00 96.62 98 LEU A C 1
ATOM 794 O O . LEU A 1 98 ? -8.763 11.295 -0.806 1.00 96.62 98 LEU A O 1
ATOM 798 N N . PRO A 1 99 ? -6.577 10.845 -1.135 1.00 95.94 99 PRO A N 1
ATOM 799 C CA . PRO A 1 99 ? -6.330 11.985 -2.010 1.00 95.94 99 PRO A CA 1
ATOM 800 C C . PRO A 1 99 ? -7.281 11.997 -3.214 1.00 95.94 99 PRO A C 1
ATOM 802 O O . PRO A 1 99 ? -7.617 10.949 -3.756 1.00 95.94 99 PRO A O 1
ATOM 805 N N . THR A 1 100 ? -7.689 13.183 -3.668 1.00 94.19 100 THR A N 1
ATOM 806 C CA . THR A 1 100 ? -8.693 13.346 -4.740 1.00 94.19 100 THR A CA 1
ATOM 807 C C . THR A 1 100 ? -8.280 12.762 -6.091 1.00 94.19 100 THR A C 1
ATOM 809 O O . THR A 1 100 ? -9.132 12.544 -6.946 1.00 94.19 100 THR A O 1
ATOM 812 N N . ASN A 1 101 ? -6.988 12.512 -6.294 1.00 93.06 101 ASN A N 1
ATOM 813 C CA . ASN A 1 101 ? -6.425 11.872 -7.479 1.00 93.06 101 ASN A CA 1
ATOM 814 C C . ASN A 1 101 ? -6.322 10.339 -7.361 1.00 93.06 101 ASN A C 1
ATOM 816 O O . ASN A 1 101 ? -5.730 9.714 -8.237 1.00 93.06 101 ASN A O 1
ATOM 820 N N . ILE A 1 102 ? -6.850 9.740 -6.289 1.00 93.44 102 ILE A N 1
ATOM 821 C CA . ILE A 1 102 ? -6.848 8.294 -6.053 1.00 93.44 102 ILE A CA 1
ATOM 822 C C . ILE A 1 102 ? -8.289 7.825 -5.853 1.00 93.44 102 ILE A C 1
ATOM 824 O O . ILE A 1 102 ? -9.003 8.307 -4.976 1.00 93.44 102 ILE A O 1
ATOM 828 N N . GLU A 1 103 ? -8.700 6.837 -6.643 1.00 92.56 103 GLU A N 1
ATOM 829 C CA . GLU A 1 103 ? -10.017 6.213 -6.550 1.00 92.56 103 GLU A CA 1
ATOM 830 C C . GLU A 1 103 ? -9.887 4.752 -6.108 1.00 92.56 103 GLU A C 1
ATOM 832 O O . GLU A 1 103 ? -9.076 3.999 -6.644 1.00 92.56 103 GLU A O 1
ATOM 837 N N . LEU A 1 104 ? -10.715 4.340 -5.144 1.00 92.81 104 LEU A N 1
ATOM 838 C CA . LEU A 1 104 ? -10.866 2.936 -4.768 1.00 92.81 104 LEU A CA 1
ATOM 839 C C . LEU A 1 104 ? -12.058 2.330 -5.513 1.00 92.81 104 LEU A C 1
ATOM 841 O O . LEU A 1 104 ? -13.189 2.793 -5.348 1.00 92.81 104 LEU A O 1
ATOM 845 N N . GLN A 1 105 ? -11.812 1.269 -6.279 1.00 91.62 105 GLN A N 1
ATOM 846 C CA . GLN A 1 105 ? -12.828 0.583 -7.077 1.00 91.62 105 GLN A CA 1
ATOM 847 C C . GLN A 1 105 ? -13.085 -0.831 -6.544 1.00 91.62 105 GLN A C 1
ATOM 849 O O . GLN A 1 105 ? -12.169 -1.517 -6.099 1.00 91.62 105 GLN A O 1
ATOM 854 N N . ASN A 1 106 ? -14.345 -1.273 -6.596 1.00 86.81 106 ASN A N 1
ATOM 855 C CA . ASN A 1 106 ? -14.711 -2.657 -6.305 1.00 86.81 106 ASN A CA 1
ATOM 856 C C . ASN A 1 106 ? -14.797 -3.422 -7.626 1.00 86.81 106 ASN A C 1
ATOM 858 O O . ASN A 1 106 ? -15.791 -3.329 -8.350 1.00 86.81 106 ASN A O 1
ATOM 862 N N . VAL A 1 107 ? -13.731 -4.148 -7.943 1.00 82.12 107 VAL A N 1
ATOM 863 C CA . VAL A 1 107 ? -13.658 -5.003 -9.124 1.00 82.12 107 VAL A CA 1
ATOM 864 C C . VAL A 1 107 ? -14.169 -6.397 -8.768 1.00 82.12 107 VAL A C 1
ATOM 866 O O . VAL A 1 107 ? -13.438 -7.252 -8.283 1.00 82.12 107 VAL A O 1
ATOM 869 N N . CYS A 1 108 ? -15.454 -6.648 -9.018 1.00 66.94 108 CYS A N 1
ATOM 870 C CA . CYS A 1 108 ? -15.943 -8.020 -9.116 1.00 66.94 108 CYS A CA 1
ATOM 871 C C . CYS A 1 108 ? -15.472 -8.576 -10.470 1.00 66.94 108 CYS A C 1
ATOM 873 O O . CYS A 1 108 ? -15.790 -7.951 -11.489 1.00 66.94 108 CYS A O 1
ATOM 875 N N . PRO A 1 109 ? -14.742 -9.707 -10.530 1.00 56.53 109 PRO A N 1
ATOM 876 C CA . PRO A 1 109 ? -14.398 -10.322 -11.802 1.00 56.53 109 PRO A CA 1
ATOM 877 C C . PRO A 1 109 ? -15.693 -10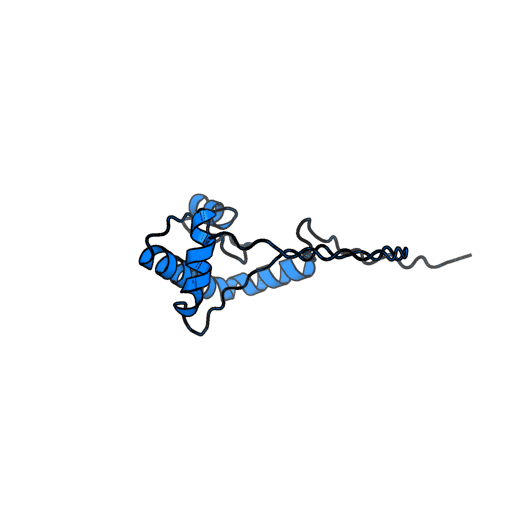.625 -12.551 1.00 56.53 109 PRO A C 1
ATOM 879 O O . PRO A 1 109 ? -16.466 -11.506 -12.166 1.00 56.53 109 PRO A O 1
ATOM 882 N N . GLN A 1 110 ? -15.959 -9.873 -13.618 1.00 47.03 110 GLN A N 1
ATOM 883 C CA . GLN A 1 110 ? -17.029 -10.206 -14.539 1.00 47.03 110 GLN A CA 1
ATOM 884 C C . GLN A 1 110 ? -16.600 -11.500 -15.214 1.00 47.03 110 GLN A C 1
ATOM 886 O O . GLN A 1 110 ? -15.830 -11.492 -16.171 1.00 47.03 110 GLN A O 1
ATOM 891 N N . ARG A 1 111 ? -17.066 -12.638 -14.690 1.00 47.31 111 ARG A N 1
ATOM 892 C CA . ARG A 1 111 ? -17.028 -13.896 -15.429 1.00 47.31 111 ARG A CA 1
ATOM 893 C C . ARG A 1 111 ? -17.710 -13.583 -16.751 1.00 47.31 111 ARG A C 1
ATOM 895 O O . ARG A 1 111 ? -18.900 -13.268 -16.751 1.00 47.31 111 ARG A O 1
ATOM 902 N N . SER A 1 112 ? -16.954 -13.576 -17.845 1.00 43.72 112 SER A N 1
ATOM 903 C CA . SER A 1 112 ? -17.521 -13.422 -19.173 1.00 43.72 112 SER A CA 1
ATOM 904 C C . SER A 1 112 ? -18.600 -14.489 -19.297 1.00 43.72 112 SER A C 1
ATOM 906 O O . SER A 1 112 ? -18.329 -15.690 -19.301 1.00 43.72 112 SER A O 1
ATOM 908 N N . LEU A 1 113 ? -19.858 -14.050 -19.284 1.00 43.88 113 LEU A N 1
ATOM 909 C CA . LEU A 1 113 ? -20.991 -14.892 -19.615 1.00 43.88 113 LEU A CA 1
ATOM 910 C C . LEU A 1 113 ? -20.820 -15.210 -21.097 1.00 43.88 113 LEU A C 1
ATOM 912 O O . LEU A 1 113 ? -21.336 -14.507 -21.962 1.00 43.88 113 LEU A O 1
ATOM 916 N N . LEU A 1 114 ? -20.016 -16.230 -21.398 1.00 40.75 114 LEU A N 1
ATOM 917 C CA . LEU A 1 114 ? -20.006 -16.838 -22.712 1.00 40.75 114 LEU A CA 1
ATOM 918 C C . LEU A 1 114 ? -21.442 -17.276 -22.973 1.00 40.75 114 LEU A C 1
ATOM 920 O O . LEU A 1 114 ? -22.010 -18.087 -22.239 1.00 40.75 114 LEU A O 1
ATOM 924 N N . HIS A 1 115 ? -22.026 -16.638 -23.982 1.00 39.56 115 HIS A N 1
ATOM 925 C CA . HIS A 1 115 ? -23.356 -16.878 -24.504 1.00 39.56 115 HIS A CA 1
ATOM 926 C C . HIS A 1 115 ? -23.679 -18.376 -24.529 1.00 39.56 115 HIS A C 1
ATOM 928 O O . HIS A 1 115 ? -23.275 -19.101 -25.431 1.00 39.56 115 HIS A O 1
ATOM 934 N N . THR A 1 116 ? -24.487 -18.822 -23.574 1.00 35.22 116 THR A N 1
ATOM 935 C CA . THR A 1 116 ? -25.402 -19.934 -23.805 1.00 35.22 116 THR A CA 1
ATOM 936 C C . THR A 1 116 ? -26.781 -19.319 -23.947 1.00 35.22 116 THR A C 1
ATOM 938 O O . THR A 1 116 ? -27.518 -19.111 -22.988 1.00 35.22 116 THR A O 1
ATOM 941 N N . THR A 1 117 ? -27.137 -18.959 -25.178 1.00 39.69 117 THR A N 1
ATOM 942 C CA . THR A 1 117 ? -28.549 -18.803 -25.513 1.00 39.69 117 THR A CA 1
ATOM 943 C C . THR A 1 117 ? -29.179 -20.188 -25.486 1.00 39.69 117 THR A C 1
ATOM 945 O O . THR A 1 117 ? -29.150 -20.912 -26.475 1.00 39.69 117 THR A O 1
ATOM 948 N N . SER A 1 118 ? -29.755 -20.555 -24.347 1.00 34.88 118 SER A N 1
ATOM 949 C CA . SER A 1 118 ? -30.905 -21.449 -24.320 1.00 34.88 118 SER A CA 1
ATOM 950 C C . SER A 1 118 ? -31.898 -20.893 -23.313 1.00 34.88 118 SER A C 1
ATOM 952 O O . SER A 1 118 ? -31.687 -20.918 -22.104 1.00 34.88 118 SER A O 1
ATOM 954 N N . SER A 1 119 ? -32.961 -20.318 -23.861 1.00 40.66 119 SER A N 1
ATOM 955 C CA . SER A 1 119 ? -34.125 -19.790 -23.166 1.00 40.66 119 SER A CA 1
ATOM 956 C C . SER A 1 119 ? -34.644 -20.752 -22.099 1.00 40.66 119 SER A C 1
ATOM 958 O O . SER A 1 119 ? -35.100 -21.840 -22.439 1.00 40.66 119 SER A O 1
ATOM 960 N N . TYR A 1 120 ? -34.691 -20.311 -20.843 1.00 28.95 120 TYR A N 1
ATOM 961 C CA . TYR A 1 120 ? -35.724 -20.756 -19.914 1.00 28.95 120 TYR A CA 1
ATOM 962 C C . TYR A 1 120 ? -36.212 -19.575 -19.083 1.00 28.95 120 TYR A C 1
ATOM 964 O O . TYR A 1 120 ? -35.492 -18.953 -18.307 1.00 28.95 120 TYR A O 1
ATOM 972 N N . HIS A 1 121 ? -37.474 -19.252 -19.319 1.00 36.41 121 HIS A N 1
ATOM 973 C CA . HIS A 1 121 ? -38.264 -18.302 -18.569 1.00 36.41 121 HIS A CA 1
ATOM 974 C C . HIS A 1 121 ? -38.709 -18.998 -17.277 1.00 36.41 121 HIS A C 1
ATOM 976 O O . HIS A 1 121 ? -39.541 -19.897 -17.346 1.00 36.41 121 HIS A O 1
ATOM 982 N N . GLN A 1 122 ? -38.197 -18.598 -16.108 1.00 34.88 122 GLN A N 1
ATOM 983 C CA . GLN A 1 122 ? -39.019 -18.635 -14.897 1.00 34.88 122 GLN A CA 1
ATOM 984 C C . GLN A 1 122 ? -38.511 -17.679 -13.812 1.00 34.88 122 GLN A C 1
ATOM 986 O O . GLN A 1 122 ? -37.454 -17.846 -13.215 1.00 34.88 122 GLN A O 1
ATOM 991 N N . SER A 1 123 ? -39.340 -16.670 -13.573 1.00 42.41 123 SER A N 1
ATOM 992 C CA . SER A 1 123 ? -39.356 -15.741 -12.449 1.00 42.41 123 SER A CA 1
ATOM 993 C C . SER A 1 123 ? -39.150 -16.412 -11.090 1.00 42.41 123 SER A C 1
ATOM 995 O O . SER A 1 123 ? -39.945 -17.293 -10.761 1.00 42.41 123 SER A O 1
ATOM 997 N N . ARG A 1 124 ? -38.235 -15.892 -10.256 1.00 36.62 124 ARG A N 1
ATOM 998 C CA . ARG A 1 124 ? -38.425 -15.761 -8.797 1.00 36.62 124 ARG A CA 1
ATOM 999 C C . ARG A 1 124 ? -37.648 -14.562 -8.250 1.00 36.62 124 ARG A C 1
ATOM 1001 O O . ARG A 1 124 ? -36.438 -14.468 -8.410 1.00 36.62 124 ARG A O 1
ATOM 1008 N N . ASN A 1 125 ? -38.388 -13.671 -7.594 1.00 41.94 125 ASN A N 1
ATOM 1009 C CA . ASN A 1 125 ? -37.884 -12.629 -6.708 1.00 41.94 125 ASN A CA 1
ATOM 1010 C C . ASN A 1 125 ? -36.969 -13.246 -5.642 1.00 41.94 125 ASN A C 1
ATOM 1012 O O . ASN A 1 125 ? -37.409 -14.143 -4.923 1.00 41.94 125 ASN A O 1
ATOM 1016 N N . LEU A 1 126 ? -35.753 -12.726 -5.491 1.00 35.72 126 LEU A N 1
ATOM 1017 C CA . LEU A 1 126 ? -34.968 -12.899 -4.273 1.00 35.72 126 LEU A CA 1
ATOM 1018 C C . LEU A 1 126 ? -34.494 -11.525 -3.808 1.00 35.72 126 LEU A C 1
ATOM 1020 O O . LEU A 1 126 ? -33.585 -10.916 -4.363 1.00 35.72 126 LEU A O 1
ATOM 1024 N N . VAL A 1 127 ? -35.205 -11.046 -2.794 1.00 41.56 127 VAL A N 1
ATOM 1025 C CA . VAL A 1 127 ? -34.813 -9.963 -1.900 1.00 41.56 127 VAL A CA 1
ATOM 1026 C C . VAL A 1 127 ? -33.528 -10.413 -1.199 1.00 41.56 127 VAL A C 1
ATOM 1028 O O . VAL A 1 127 ? -33.513 -11.480 -0.587 1.00 41.56 127 VAL A O 1
ATOM 1031 N N . ALA A 1 128 ? -32.448 -9.643 -1.314 1.00 37.91 128 ALA A N 1
ATOM 1032 C CA . ALA A 1 128 ? -31.234 -9.888 -0.540 1.00 37.91 128 ALA A CA 1
ATOM 1033 C C . ALA A 1 128 ? -31.485 -9.502 0.932 1.00 37.91 128 ALA A C 1
ATOM 1035 O O . ALA A 1 128 ? -32.069 -8.439 1.172 1.00 37.91 128 ALA A O 1
ATOM 1036 N N . PRO A 1 129 ? -31.079 -10.319 1.920 1.00 49.88 129 PRO A N 1
ATOM 1037 C CA . PRO A 1 129 ? -31.232 -9.949 3.315 1.00 49.88 129 PRO A CA 1
ATOM 1038 C C . PRO A 1 129 ? -30.209 -8.870 3.685 1.00 49.88 129 PRO A C 1
ATOM 1040 O O . PRO A 1 129 ? -29.006 -9.017 3.472 1.00 49.88 129 PRO A O 1
ATOM 1043 N N . PHE A 1 130 ? -30.733 -7.785 4.252 1.00 42.38 130 PHE A N 1
ATOM 1044 C CA . PHE A 1 130 ? -30.026 -6.934 5.201 1.00 42.38 130 PHE A CA 1
ATOM 1045 C C . PHE A 1 130 ? -29.474 -7.812 6.334 1.00 42.38 130 PHE A C 1
ATOM 1047 O O . PHE A 1 130 ? -30.209 -8.644 6.864 1.00 42.38 130 PHE A O 1
ATOM 1054 N N . PHE A 1 131 ? -28.220 -7.600 6.723 1.00 47.47 131 PHE A N 1
ATOM 1055 C CA . PHE A 1 131 ? -27.722 -8.027 8.028 1.00 47.47 131 PHE A CA 1
ATOM 1056 C C . PHE A 1 131 ? -27.464 -6.770 8.862 1.00 47.47 131 PHE A C 1
ATOM 1058 O O . PHE A 1 131 ? -26.811 -5.838 8.385 1.00 47.47 131 PHE A O 1
ATOM 1065 N N . GLU A 1 132 ? -28.097 -6.748 10.038 1.00 45.72 132 GLU A N 1
ATOM 1066 C CA . GLU A 1 132 ? -27.955 -5.755 11.113 1.00 45.72 132 GLU A CA 1
ATOM 1067 C C . GLU A 1 132 ? -26.535 -5.714 11.689 1.00 45.72 132 GLU A C 1
ATOM 1069 O O . GLU A 1 132 ? -25.889 -6.787 11.758 1.00 45.72 132 GLU A O 1
#

Foldseek 3Di:
DDDPDPPDPPQPQPPLRHRVVVLVVLLVCQVVCQVVQVVLVVLLVVLCVVVVFDKDWDDQQVVCCVPPVHGRDSSDRHTDMDTDPVCVVVCVVSQVSGPPVDHDDDDDPPPPPPDPPDDDDDDDDDDDDDDD

InterPro domains:
  IPR007074 LicD/FKTN/FKRP, nucleotidyltransferase domain [PF04991] (51-125)

Organism: Amphimedon queenslandica (NCBI:txid400682)

Mean predicted aligned error: 13.45 Å

Secondary structure (DSSP, 8-state):
------------B-TTS-BHHHHHHHHHHHHHHHHHHHHHHHHHHHHHHHTT--EE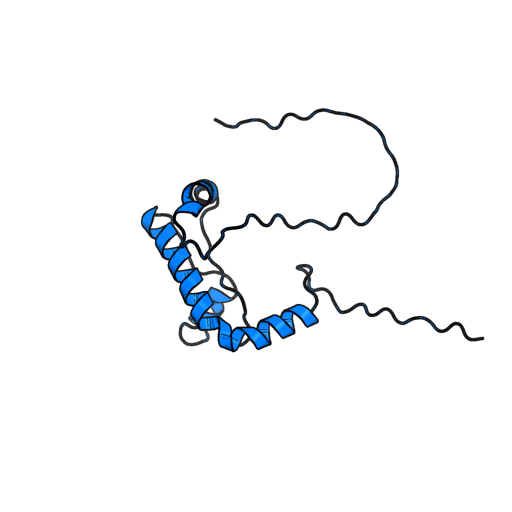E-HHHHHHHHHTTTS--TT-----EEE-GGGHHHHHHHGGGS-TT-------------------------PPPP--

Sequence (132 aa):
MEGKANKGNDKEIDPFGTKESEKQLLIQESALLKPYRVEVFAAVVNLLNSMKIKWWISDGTLLGWYRNNQSILPYDYDMDIGVIEDDIQAVWKNRAKLPTNIELQNVCPQRSLLHTTSSYHQSRNLVAPFFE

Radius of gyration: 21.12 Å; Cα contacts (8 Å, |Δi|>4): 83; chains: 1; bounding box: 56×41×66 Å

pLDDT: mean 76.16, std 23.39, range [28.95, 98.38]

Solvent-accessible surface area (backbone atoms only — not comparable to full-atom values): 8752 Å² total; per-residue (Å²): 138,80,84,81,77,79,78,74,86,75,66,63,58,44,102,85,71,49,44,57,74,57,54,54,50,45,32,66,51,20,76,78,44,47,66,58,49,52,53,53,50,49,50,52,51,51,53,36,55,76,69,69,52,67,70,45,67,29,73,70,37,36,51,9,34,73,74,49,85,67,31,76,43,86,78,48,71,79,79,47,73,43,63,56,76,89,49,48,64,59,52,63,76,47,49,84,76,46,60,95,93,54,84,89,79,88,81,72,83,74,73,78,79,73,83,72,91,70,92,76,92,75,91,77,93,76,84,80,81,83,80,134

Nearest PDB structures (foldseek):
  6zjn-assembly1_7  TM=4.892E-01  e=3.466E+00  Thermus thermophilus
  6zjy-assembly1_7  TM=5.496E-01  e=7.633E+00  Thermus thermophilus
  3eq5-assembly1_A  TM=3.829E-01  e=7.633E+00  Homo sapiens